Protein AF-A0A6I4U2R4-F1 (afdb_monomer_lite)

Organism: NCBI:txid1926630

Radius of gyration: 16.29 Å; chains: 1; bounding box: 48×24×46 Å

Secondary structure (DSSP, 8-state):
-HHHHHHHHHHHHHHHHHHHHHHHHHHHHHHHHH---TT-HHHHHHHHHHHHHHHHHHHHHHHHHHHHTTS-SS---PPPP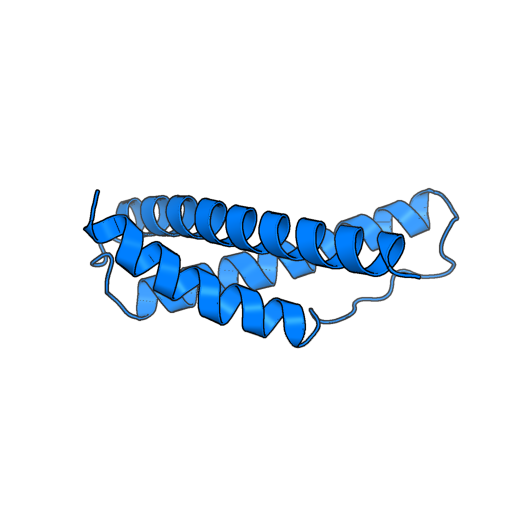HHHHHHHHHHHHHHHHHHHH-

Structure (mmCIF, N/CA/C/O backbone):
data_AF-A0A6I4U2R4-F1
#
_entry.id   AF-A0A6I4U2R4-F1
#
loop_
_atom_site.group_PDB
_atom_site.id
_atom_site.type_symbol
_atom_site.label_atom_id
_atom_site.label_alt_id
_atom_site.label_comp_id
_atom_site.label_asym_id
_atom_site.label_entity_id
_atom_site.label_seq_id
_atom_site.pdbx_PDB_ins_code
_atom_site.Cartn_x
_atom_site.Cartn_y
_atom_site.Cartn_z
_atom_site.occupancy
_atom_site.B_iso_or_equiv
_atom_site.auth_seq_id
_atom_site.auth_comp_id
_atom_site.auth_asym_id
_atom_site.auth_atom_id
_atom_site.pdbx_PDB_model_num
ATOM 1 N N . MET A 1 1 ? 29.806 -3.300 -2.112 1.00 59.22 1 MET A N 1
ATOM 2 C CA . MET A 1 1 ? 28.526 -3.969 -1.770 1.00 59.22 1 MET A CA 1
ATOM 3 C C . MET A 1 1 ? 27.757 -3.253 -0.653 1.00 59.22 1 MET A C 1
ATOM 5 O O . MET A 1 1 ? 26.556 -3.097 -0.811 1.00 59.22 1 MET A O 1
ATOM 9 N N . LEU A 1 2 ? 28.416 -2.727 0.394 1.00 65.94 2 LEU A 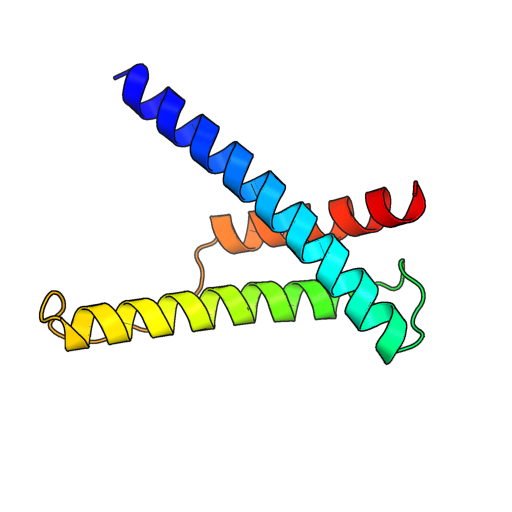N 1
ATOM 10 C CA . LEU A 1 2 ? 27.766 -1.966 1.485 1.00 65.94 2 LEU A CA 1
ATOM 11 C C . LEU A 1 2 ? 26.947 -0.737 1.027 1.00 65.94 2 LEU A C 1
ATOM 13 O O . LEU A 1 2 ? 25.891 -0.458 1.588 1.00 65.94 2 LEU A O 1
ATOM 17 N N . GLY A 1 3 ? 27.391 -0.026 -0.018 1.00 69.19 3 GLY A N 1
ATOM 18 C CA . GLY A 1 3 ? 26.656 1.128 -0.556 1.00 69.19 3 GLY A CA 1
ATOM 19 C C . GLY A 1 3 ? 25.290 0.764 -1.155 1.00 69.19 3 GLY A C 1
ATOM 20 O O . GLY A 1 3 ? 24.311 1.462 -0.916 1.00 69.19 3 GLY A O 1
ATOM 21 N N . MET A 1 4 ? 25.192 -0.371 -1.856 1.00 75.25 4 MET A N 1
ATOM 22 C CA . MET A 1 4 ? 23.942 -0.813 -2.493 1.00 75.25 4 MET A CA 1
ATOM 23 C C . MET A 1 4 ? 22.909 -1.277 -1.455 1.00 75.25 4 MET A C 1
ATOM 25 O O . MET A 1 4 ? 21.721 -0.990 -1.586 1.00 75.25 4 MET A O 1
ATOM 29 N N . SER A 1 5 ? 23.362 -1.939 -0.382 1.00 78.56 5 SER A N 1
ATOM 30 C CA . SER A 1 5 ? 22.496 -2.326 0.740 1.00 78.56 5 SER A CA 1
ATOM 31 C C . SER A 1 5 ? 21.977 -1.118 1.519 1.00 78.56 5 SER A C 1
ATOM 33 O O . SER A 1 5 ? 20.823 -1.120 1.940 1.00 78.56 5 SER A O 1
ATOM 35 N N . LEU A 1 6 ? 22.795 -0.069 1.673 1.00 84.75 6 LEU A N 1
ATOM 36 C CA . LEU A 1 6 ? 22.379 1.157 2.356 1.00 84.75 6 LEU A CA 1
ATOM 37 C C . LEU A 1 6 ? 21.285 1.888 1.564 1.00 84.75 6 LEU A C 1
ATOM 39 O O . LEU A 1 6 ? 20.287 2.315 2.138 1.00 84.75 6 LEU A O 1
ATOM 43 N N . ILE A 1 7 ? 21.438 1.967 0.237 1.00 87.12 7 ILE A N 1
ATOM 44 C CA . ILE A 1 7 ? 20.439 2.563 -0.662 1.00 87.12 7 ILE A CA 1
ATOM 45 C C . ILE A 1 7 ? 19.119 1.788 -0.589 1.00 87.12 7 ILE A C 1
ATOM 47 O O . ILE A 1 7 ? 18.061 2.395 -0.429 1.00 87.12 7 ILE A O 1
ATOM 51 N N . GLY A 1 8 ? 19.176 0.452 -0.641 1.00 83.25 8 GLY A N 1
ATOM 52 C CA . GLY A 1 8 ? 17.989 -0.394 -0.500 1.00 83.25 8 GLY A CA 1
ATOM 53 C C . GLY A 1 8 ? 17.265 -0.185 0.834 1.00 83.25 8 GLY A C 1
ATOM 54 O O . GLY A 1 8 ? 16.040 -0.066 0.860 1.00 83.25 8 GLY A O 1
ATOM 55 N N . ALA A 1 9 ? 18.011 -0.066 1.937 1.00 84.44 9 ALA A N 1
ATOM 56 C CA . ALA A 1 9 ? 17.439 0.196 3.255 1.00 84.44 9 ALA A CA 1
ATOM 57 C C . ALA A 1 9 ? 16.758 1.573 3.333 1.00 84.44 9 ALA A C 1
ATOM 59 O O . ALA A 1 9 ? 15.630 1.675 3.814 1.00 84.44 9 ALA A O 1
ATOM 60 N N . ILE A 1 10 ? 17.404 2.624 2.815 1.00 89.50 10 ILE A N 1
ATOM 61 C CA . ILE A 1 10 ? 16.842 3.982 2.792 1.00 89.50 10 ILE A CA 1
ATOM 62 C C . ILE A 1 10 ? 15.565 4.023 1.949 1.00 89.50 10 ILE A C 1
ATOM 64 O O . ILE A 1 10 ? 14.555 4.557 2.404 1.00 89.50 10 ILE A O 1
ATOM 68 N N . LEU A 1 11 ? 15.576 3.416 0.759 1.00 89.50 11 LEU A N 1
ATOM 69 C CA . LEU A 1 11 ? 14.393 3.324 -0.100 1.00 89.50 11 LEU A CA 1
ATOM 70 C C . LEU A 1 11 ? 13.233 2.623 0.608 1.00 89.50 11 LEU A C 1
ATOM 72 O O . LEU A 1 11 ? 12.098 3.084 0.517 1.00 89.50 11 LEU A O 1
ATOM 76 N N . MET A 1 12 ? 13.512 1.555 1.358 1.00 86.06 12 MET A N 1
ATOM 77 C CA . MET A 1 12 ? 12.479 0.848 2.111 1.00 86.06 12 MET A CA 1
ATOM 78 C C . MET A 1 12 ? 11.907 1.698 3.252 1.00 86.06 12 MET A C 1
ATOM 80 O O . MET A 1 12 ? 10.695 1.720 3.459 1.00 86.06 12 MET A O 1
ATOM 84 N N . ILE A 1 13 ? 12.751 2.445 3.969 1.00 88.50 13 ILE A N 1
ATOM 85 C CA . ILE A 1 13 ? 12.292 3.374 5.012 1.00 88.50 13 ILE A CA 1
ATOM 86 C C . ILE A 1 13 ? 11.394 4.452 4.397 1.00 88.50 13 ILE A C 1
ATOM 88 O O . ILE A 1 13 ? 10.287 4.682 4.883 1.00 88.50 13 ILE A O 1
ATOM 92 N N . VAL A 1 14 ? 11.840 5.076 3.304 1.00 92.06 14 VAL A N 1
ATOM 93 C CA . VAL A 1 14 ? 11.067 6.094 2.580 1.00 92.06 14 VAL A CA 1
ATOM 94 C C . VAL A 1 14 ? 9.732 5.519 2.105 1.00 92.06 14 VAL A C 1
ATOM 96 O O . VAL A 1 14 ? 8.693 6.148 2.302 1.00 92.06 14 VAL A O 1
ATOM 99 N N . TRP A 1 15 ? 9.734 4.302 1.561 1.00 89.81 15 TRP A N 1
ATOM 100 C CA . TRP A 1 15 ? 8.526 3.601 1.131 1.00 89.81 15 TRP A CA 1
ATOM 101 C C . TRP A 1 15 ? 7.516 3.416 2.270 1.00 89.81 15 TRP A C 1
ATOM 103 O O . TRP A 1 15 ? 6.341 3.752 2.118 1.00 89.81 15 TRP A O 1
ATOM 113 N N . ILE A 1 16 ? 7.966 2.952 3.439 1.00 85.88 16 ILE A N 1
ATOM 114 C CA . ILE A 1 16 ? 7.101 2.767 4.613 1.00 85.88 16 ILE A CA 1
ATOM 115 C C . ILE A 1 16 ? 6.520 4.107 5.076 1.00 85.88 16 ILE A C 1
ATOM 117 O O . ILE A 1 16 ? 5.321 4.198 5.340 1.00 85.88 16 ILE A O 1
ATOM 121 N N . VAL A 1 17 ? 7.341 5.159 5.143 1.00 88.31 17 VAL A N 1
ATOM 122 C CA . VAL A 1 17 ? 6.886 6.503 5.537 1.00 88.31 17 VAL A CA 1
ATOM 123 C C . VAL A 1 17 ? 5.814 7.020 4.575 1.00 88.31 17 VAL A C 1
ATOM 125 O O . VAL A 1 17 ? 4.780 7.524 5.020 1.00 88.31 17 VAL A O 1
ATOM 128 N N . ILE A 1 18 ? 6.018 6.842 3.266 1.00 90.12 18 ILE A N 1
ATOM 129 C CA . ILE A 1 18 ? 5.047 7.213 2.231 1.00 90.12 18 ILE A CA 1
ATOM 130 C C . ILE A 1 18 ? 3.741 6.431 2.406 1.00 90.12 18 ILE A C 1
ATOM 132 O O . ILE A 1 18 ? 2.669 7.040 2.406 1.00 90.12 18 ILE A O 1
ATOM 136 N N . LEU A 1 19 ? 3.808 5.111 2.608 1.00 87.56 19 LEU A N 1
ATOM 137 C CA . LEU A 1 19 ? 2.623 4.277 2.816 1.00 87.56 19 LEU A CA 1
ATOM 138 C C . LEU A 1 19 ? 1.832 4.697 4.053 1.00 87.56 19 LEU A C 1
ATOM 140 O O . LEU A 1 19 ? 0.608 4.796 3.987 1.00 87.56 19 LEU A O 1
ATOM 144 N N . VAL A 1 20 ? 2.504 4.972 5.170 1.00 86.38 20 VAL A N 1
ATOM 145 C CA . VAL A 1 20 ? 1.849 5.433 6.403 1.00 86.38 20 VAL A CA 1
ATOM 146 C C . VAL A 1 20 ? 1.182 6.792 6.184 1.00 86.38 20 VAL A C 1
ATOM 148 O O . VAL A 1 20 ? 0.037 6.997 6.596 1.00 86.38 20 VAL A O 1
ATOM 151 N N . TRP A 1 21 ? 1.857 7.716 5.500 1.00 89.25 21 TRP A N 1
ATOM 152 C CA . TRP A 1 21 ? 1.307 9.032 5.187 1.00 89.25 21 TRP A CA 1
ATOM 153 C C . TRP A 1 21 ? 0.075 8.950 4.271 1.00 89.25 21 TRP A C 1
ATOM 155 O O . TRP A 1 21 ? -0.953 9.572 4.560 1.00 89.25 21 TRP A O 1
ATOM 165 N N . LEU A 1 22 ? 0.143 8.136 3.212 1.00 88.75 22 LEU A N 1
ATOM 166 C CA . LEU A 1 22 ? -0.981 7.855 2.312 1.00 88.75 22 LEU A CA 1
ATOM 167 C C . LEU A 1 22 ? -2.141 7.200 3.062 1.00 88.75 22 LEU A C 1
ATOM 169 O O . LEU A 1 22 ? -3.280 7.649 2.940 1.00 88.75 22 LEU A O 1
ATOM 173 N N . SER A 1 23 ? -1.847 6.197 3.892 1.00 85.81 23 SER A N 1
ATOM 174 C CA . SER A 1 23 ? -2.835 5.496 4.716 1.00 85.81 23 SER A CA 1
ATOM 175 C C . SER A 1 23 ? -3.567 6.462 5.644 1.00 85.81 23 SER A C 1
ATOM 177 O O . SER A 1 23 ? -4.790 6.413 5.734 1.00 85.81 23 SER A O 1
ATOM 179 N N . LYS A 1 24 ? -2.852 7.393 6.292 1.00 87.00 24 LYS A N 1
ATOM 180 C CA . LYS A 1 24 ? -3.460 8.409 7.166 1.00 87.00 24 LYS A CA 1
ATOM 181 C C . LYS A 1 24 ? -4.419 9.318 6.392 1.00 87.00 24 LYS A C 1
ATOM 183 O O . LYS A 1 24 ? -5.523 9.586 6.862 1.00 87.00 24 LYS A O 1
ATOM 188 N N . ARG A 1 25 ? -4.024 9.777 5.198 1.00 86.44 25 ARG A N 1
ATOM 189 C CA . ARG A 1 25 ? -4.886 10.608 4.338 1.00 86.44 25 ARG A CA 1
ATOM 190 C C . ARG A 1 25 ? -6.117 9.853 3.850 1.00 86.44 25 ARG A C 1
ATOM 192 O O . ARG A 1 25 ? -7.216 10.400 3.915 1.00 86.44 25 ARG A O 1
ATOM 199 N N . LEU A 1 26 ? -5.943 8.614 3.398 1.00 86.62 26 LEU A N 1
ATOM 200 C CA . LEU A 1 26 ? -7.044 7.769 2.946 1.00 86.62 26 LEU A CA 1
ATOM 201 C C . LEU A 1 26 ? -8.010 7.466 4.086 1.00 86.62 26 LEU A C 1
ATOM 203 O O . LEU A 1 26 ? -9.201 7.689 3.921 1.00 86.62 26 LEU A O 1
ATOM 207 N N . LEU A 1 27 ? -7.521 7.066 5.261 1.00 85.31 27 LEU A N 1
ATOM 208 C CA . LEU A 1 27 ? -8.369 6.827 6.432 1.00 85.31 27 LEU A CA 1
ATOM 209 C C . LEU A 1 27 ? -9.165 8.075 6.823 1.00 85.31 27 LEU A C 1
ATOM 211 O O . LEU A 1 27 ? -10.365 7.973 7.060 1.00 85.31 27 LEU A O 1
ATOM 215 N N . ALA A 1 28 ? -8.542 9.256 6.825 1.00 83.75 28 ALA A N 1
ATOM 216 C CA . ALA A 1 28 ? -9.248 10.507 7.095 1.00 83.75 28 ALA A CA 1
ATOM 217 C C . ALA A 1 28 ? -10.319 10.812 6.033 1.00 83.75 28 ALA A C 1
ATOM 219 O O . ALA A 1 28 ? -11.404 11.285 6.366 1.00 83.75 28 ALA A O 1
ATOM 220 N N . MET A 1 29 ? -10.035 10.544 4.756 1.00 85.56 29 MET A N 1
ATOM 221 C CA . MET A 1 29 ? -10.990 10.740 3.666 1.00 85.56 29 MET A CA 1
ATOM 222 C C . MET A 1 29 ? -12.158 9.751 3.746 1.00 85.56 29 MET A C 1
ATOM 224 O O . MET A 1 29 ? -13.306 10.164 3.597 1.00 85.56 29 MET A O 1
ATOM 228 N N . ILE A 1 30 ? -11.879 8.475 4.022 1.00 85.31 30 ILE A N 1
ATOM 229 C CA . ILE A 1 30 ? -12.890 7.427 4.179 1.00 85.31 30 ILE A CA 1
ATOM 230 C C . ILE A 1 30 ? -13.764 7.744 5.391 1.00 85.31 30 ILE A C 1
ATOM 232 O O . ILE A 1 30 ? -14.974 7.827 5.231 1.00 85.31 30 ILE A O 1
ATOM 236 N N . ALA A 1 31 ? -13.179 8.023 6.560 1.00 83.94 31 ALA A N 1
ATOM 237 C CA . ALA A 1 31 ? -13.928 8.315 7.783 1.00 83.94 31 ALA A CA 1
ATOM 238 C C . ALA A 1 31 ? -14.894 9.501 7.611 1.00 83.94 31 ALA A C 1
ATOM 240 O O . ALA A 1 31 ? -16.032 9.443 8.069 1.00 83.94 31 ALA A O 1
ATOM 241 N N . ARG A 1 32 ? -14.490 10.546 6.871 1.00 84.69 32 ARG A N 1
ATOM 242 C CA . ARG A 1 32 ? -15.375 11.676 6.526 1.00 84.69 32 ARG A CA 1
ATOM 243 C C . ARG A 1 32 ? -16.539 11.283 5.612 1.00 84.69 32 ARG A C 1
ATOM 245 O O . ARG A 1 32 ? -17.573 11.939 5.643 1.00 84.69 32 ARG A O 1
ATOM 252 N N . ARG A 1 33 ? -16.362 10.274 4.755 1.00 85.94 33 ARG A N 1
ATOM 253 C CA . ARG A 1 33 ? -17.355 9.838 3.758 1.00 85.94 33 ARG A CA 1
ATOM 254 C C . ARG A 1 33 ? -18.288 8.753 4.283 1.00 85.94 33 ARG A C 1
ATOM 256 O O . ARG A 1 33 ? -19.449 8.729 3.897 1.00 85.94 33 ARG A O 1
ATOM 263 N N . THR A 1 34 ? -17.787 7.861 5.129 1.00 82.94 34 THR A N 1
ATOM 264 C CA . THR A 1 34 ? -18.533 6.707 5.647 1.00 82.94 34 THR A CA 1
ATOM 265 C C . THR A 1 34 ? -19.128 6.956 7.026 1.00 82.94 34 THR A C 1
ATOM 267 O O . THR A 1 34 ? -20.006 6.208 7.448 1.00 82.94 34 THR A O 1
ATOM 270 N N . ASN A 1 35 ? -18.666 7.996 7.731 1.00 80.56 35 ASN A N 1
ATOM 271 C CA . ASN A 1 35 ? -18.999 8.270 9.130 1.00 80.56 35 ASN 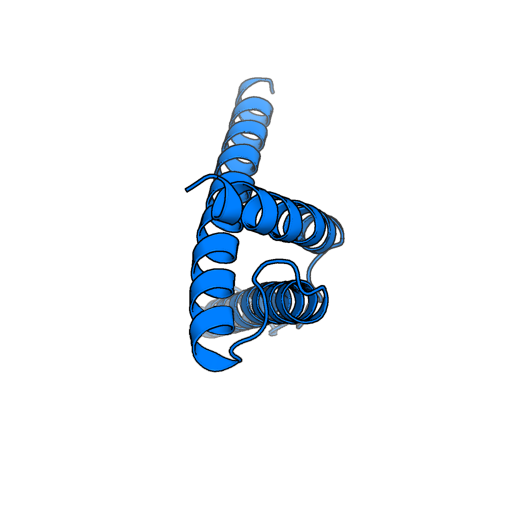A CA 1
ATOM 272 C C . ASN A 1 35 ? -18.664 7.090 10.069 1.00 80.56 35 ASN A C 1
ATOM 274 O O . ASN A 1 35 ? -19.200 6.968 11.169 1.00 80.56 35 ASN A O 1
ATOM 278 N N . TRP A 1 36 ? -17.789 6.185 9.618 1.00 80.81 36 TRP A N 1
ATOM 279 C CA . TRP A 1 36 ? -17.313 5.058 10.409 1.00 80.81 36 TRP A CA 1
ATOM 280 C C . TRP A 1 36 ? -16.240 5.531 11.381 1.00 80.81 36 TRP A C 1
ATOM 282 O O . TRP A 1 36 ? -15.413 6.387 11.050 1.00 80.81 36 TRP A O 1
ATOM 292 N N . ASN A 1 37 ? -16.218 4.929 12.568 1.00 74.12 37 ASN A N 1
ATOM 293 C CA . ASN A 1 37 ? -15.198 5.222 13.563 1.00 74.12 37 ASN A CA 1
ATOM 294 C C . ASN A 1 37 ? -13.799 4.931 12.983 1.00 74.12 37 ASN A C 1
ATOM 296 O O . ASN A 1 37 ? -13.604 3.962 12.246 1.00 74.12 37 ASN A O 1
ATOM 300 N N . ALA A 1 38 ? -12.801 5.754 13.306 1.00 65.69 38 ALA A N 1
ATOM 301 C CA . ALA A 1 38 ? -11.439 5.619 12.777 1.00 65.69 38 ALA A CA 1
ATOM 302 C C . ALA A 1 38 ? -10.783 4.263 13.125 1.00 65.69 38 AL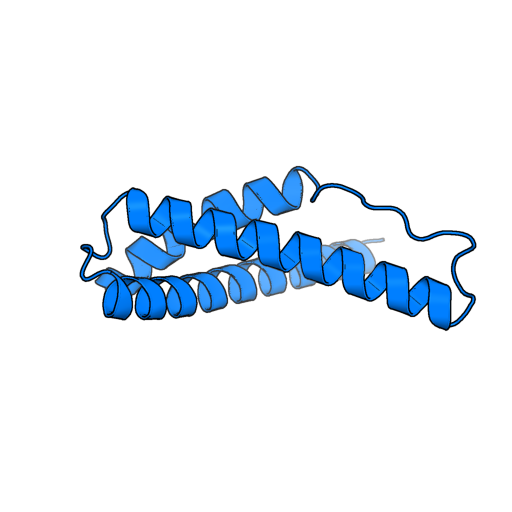A A C 1
ATOM 304 O O . ALA A 1 38 ? -9.833 3.839 12.466 1.00 65.69 38 ALA A O 1
ATOM 305 N N . PHE A 1 39 ? -11.310 3.578 14.144 1.00 72.31 39 PHE A N 1
ATOM 306 C CA . PHE A 1 39 ? -10.870 2.258 14.597 1.00 72.31 39 PHE A CA 1
ATOM 307 C C . PHE A 1 39 ? -11.747 1.100 14.099 1.00 72.31 39 PHE A C 1
ATOM 309 O O . PHE A 1 39 ? -11.542 -0.045 14.490 1.00 72.31 39 PHE A O 1
ATOM 316 N N . ASP A 1 40 ? -12.751 1.382 13.269 1.00 82.88 40 ASP A N 1
ATOM 317 C CA . ASP A 1 40 ? -13.578 0.332 12.694 1.00 82.88 40 ASP A CA 1
ATOM 318 C C . ASP A 1 40 ? -12.739 -0.485 11.701 1.00 82.88 40 ASP A C 1
ATOM 320 O O . ASP A 1 40 ? -12.116 0.064 10.784 1.00 82.88 40 ASP A O 1
ATOM 324 N N . TRP A 1 41 ? -12.735 -1.807 11.863 1.00 84.19 41 TRP A N 1
ATOM 325 C CA . TRP A 1 41 ? -11.989 -2.725 10.999 1.00 84.19 41 TRP A CA 1
ATOM 326 C C . TRP A 1 41 ? -12.386 -2.563 9.526 1.00 84.19 41 TRP A C 1
ATOM 328 O O . TRP A 1 41 ? -11.570 -2.784 8.633 1.00 84.19 41 TRP A O 1
ATOM 338 N N . ARG A 1 42 ? -13.621 -2.113 9.266 1.00 87.38 42 ARG A N 1
ATOM 339 C CA . ARG A 1 42 ? -14.132 -1.827 7.920 1.00 87.38 42 ARG A CA 1
ATOM 340 C C . ARG A 1 42 ? -13.382 -0.679 7.249 1.00 87.38 42 ARG A C 1
ATOM 342 O O . ARG A 1 42 ? -13.057 -0.777 6.069 1.00 87.38 42 ARG A O 1
ATOM 349 N N . ASN A 1 43 ? -13.057 0.382 7.994 1.00 85.19 43 ASN A N 1
ATOM 350 C CA . ASN A 1 43 ? -12.253 1.499 7.484 1.00 85.19 43 ASN A CA 1
ATOM 351 C C . ASN A 1 43 ? -10.838 1.034 7.130 1.00 85.19 43 ASN A C 1
ATOM 353 O O . ASN A 1 43 ? -10.281 1.448 6.113 1.00 85.19 43 ASN A O 1
ATOM 357 N N . TRP A 1 44 ? -10.264 0.157 7.954 1.00 84.94 44 TRP A N 1
ATOM 358 C CA . TRP A 1 44 ? -8.923 -0.378 7.726 1.00 84.94 44 TRP A CA 1
ATOM 359 C C . TRP A 1 44 ? -8.892 -1.297 6.513 1.00 84.94 44 TRP A C 1
ATOM 361 O O . TRP A 1 44 ? -8.016 -1.150 5.665 1.00 84.94 44 TRP A O 1
ATOM 371 N N . LEU A 1 45 ? -9.877 -2.186 6.384 1.00 88.12 45 LEU A N 1
ATOM 372 C CA . LEU A 1 45 ? -9.985 -3.072 5.232 1.00 88.12 45 LEU A CA 1
ATOM 373 C C . LEU A 1 45 ? -10.199 -2.277 3.942 1.00 88.12 45 LEU A C 1
ATOM 375 O O . LEU A 1 45 ? -9.537 -2.544 2.944 1.00 88.12 45 LEU A O 1
ATOM 379 N N . LEU A 1 46 ? -11.060 -1.259 3.961 1.00 89.44 46 LEU A N 1
ATOM 380 C CA . LEU A 1 46 ? -11.301 -0.426 2.786 1.00 89.44 46 LEU A CA 1
ATOM 381 C C . LEU A 1 46 ? -10.055 0.387 2.400 1.00 89.44 46 LEU A C 1
ATOM 383 O O . LEU A 1 46 ? -9.713 0.458 1.223 1.00 89.44 46 LEU A O 1
ATOM 387 N N . CYS A 1 47 ? -9.322 0.929 3.378 1.00 88.06 47 CYS A N 1
ATOM 388 C CA . CYS A 1 47 ? -8.040 1.593 3.133 1.00 88.06 47 CYS A CA 1
ATOM 389 C C . CYS A 1 47 ? -6.998 0.629 2.543 1.00 88.06 47 CYS A C 1
ATOM 391 O O . CYS A 1 47 ? -6.338 0.962 1.560 1.00 88.06 47 CYS A O 1
ATOM 393 N N . PHE A 1 48 ? -6.896 -0.584 3.094 1.00 89.69 48 PHE A N 1
ATOM 394 C CA . PHE A 1 48 ? -6.019 -1.634 2.580 1.00 89.69 48 PHE A CA 1
ATOM 395 C C . PHE A 1 48 ? -6.347 -1.969 1.122 1.00 89.69 48 PHE A C 1
ATOM 397 O O . PHE A 1 48 ? -5.460 -1.936 0.272 1.00 89.69 48 PHE A O 1
ATOM 404 N N . VAL A 1 49 ? -7.621 -2.221 0.809 1.00 90.62 49 VAL A N 1
ATOM 405 C CA . VAL A 1 49 ? -8.068 -2.544 -0.554 1.00 90.62 49 VAL A CA 1
ATOM 406 C C . VAL A 1 49 ? -7.778 -1.395 -1.519 1.00 90.62 49 VAL A C 1
ATOM 408 O O . VAL A 1 49 ? -7.284 -1.643 -2.616 1.00 90.62 49 VAL A O 1
ATOM 411 N N . LEU A 1 50 ? -8.015 -0.142 -1.119 1.00 89.94 50 LEU A N 1
ATOM 412 C CA . LEU A 1 50 ? -7.716 1.022 -1.958 1.00 89.94 50 LEU A CA 1
ATOM 413 C C . LEU A 1 50 ? -6.217 1.192 -2.221 1.00 89.94 50 LEU A C 1
ATOM 415 O O . LEU A 1 50 ? -5.834 1.518 -3.342 1.00 89.94 50 LEU A O 1
ATOM 419 N N . LEU A 1 51 ? -5.363 0.957 -1.222 1.00 89.00 51 LEU A N 1
ATOM 420 C CA . LEU A 1 51 ? -3.911 1.031 -1.395 1.00 89.00 51 LEU A CA 1
ATOM 421 C C . LEU A 1 51 ? -3.392 -0.086 -2.294 1.00 89.00 51 LEU A C 1
ATOM 423 O O . LEU A 1 51 ? -2.647 0.183 -3.232 1.00 89.00 51 LEU A O 1
ATOM 427 N N . VAL A 1 52 ? -3.809 -1.328 -2.044 1.00 89.38 52 VAL A N 1
ATOM 428 C CA . VAL A 1 52 ? -3.416 -2.477 -2.869 1.00 89.38 52 VAL A CA 1
ATOM 429 C C . VAL A 1 52 ? -3.914 -2.305 -4.304 1.00 89.38 52 VAL A C 1
ATOM 431 O O . VAL A 1 52 ? -3.139 -2.479 -5.243 1.00 89.38 52 VAL A O 1
ATOM 434 N N . GLY A 1 53 ? -5.174 -1.899 -4.480 1.00 86.38 53 GLY A N 1
ATOM 435 C CA . GLY A 1 53 ? -5.755 -1.612 -5.790 1.00 86.38 53 GLY A CA 1
ATOM 436 C C . GLY A 1 53 ? -5.048 -0.460 -6.506 1.00 86.38 53 GLY A C 1
ATOM 437 O O . GLY A 1 53 ? -4.762 -0.566 -7.694 1.00 86.38 53 GLY A O 1
ATOM 438 N N . GLY A 1 54 ? -4.695 0.606 -5.783 1.00 86.50 54 GLY A N 1
ATOM 439 C CA . GLY A 1 54 ? -3.941 1.737 -6.323 1.00 86.50 54 GLY A CA 1
ATOM 440 C C . GLY A 1 54 ? -2.531 1.355 -6.779 1.00 86.50 54 GLY A C 1
ATOM 441 O O . GLY A 1 54 ? -2.120 1.749 -7.866 1.00 86.50 54 GLY A O 1
ATOM 442 N N . ILE A 1 55 ? -1.811 0.542 -5.998 1.00 85.94 55 ILE A N 1
ATOM 443 C CA . ILE A 1 55 ? -0.489 0.013 -6.380 1.00 85.94 55 ILE A CA 1
ATOM 444 C C . ILE A 1 55 ? -0.606 -0.873 -7.621 1.00 85.94 55 ILE A C 1
ATOM 446 O O . ILE A 1 55 ? 0.202 -0.765 -8.540 1.00 85.94 55 ILE A O 1
ATOM 450 N N . TRP A 1 56 ? -1.621 -1.734 -7.668 1.00 85.25 56 TRP A N 1
ATOM 451 C CA . TRP A 1 56 ? -1.846 -2.605 -8.815 1.00 85.25 56 TRP A CA 1
ATOM 452 C C . TRP A 1 56 ? -2.167 -1.809 -10.086 1.00 85.25 56 TRP A C 1
ATOM 454 O O . TRP A 1 56 ? -1.585 -2.071 -11.136 1.00 85.25 56 TRP A O 1
ATOM 464 N N . LEU A 1 57 ? -3.012 -0.779 -9.976 1.00 86.19 57 LEU A N 1
ATOM 465 C CA . LEU A 1 57 ? -3.325 0.127 -11.081 1.00 86.19 57 LEU A CA 1
ATOM 466 C C . LEU A 1 57 ? -2.095 0.930 -11.531 1.00 86.19 57 LEU A C 1
ATOM 468 O O . LEU A 1 57 ? -1.889 1.108 -12.727 1.00 86.19 57 LEU A O 1
ATOM 472 N N . ALA A 1 58 ? -1.264 1.392 -10.594 1.00 84.81 58 ALA A N 1
ATOM 473 C CA . ALA A 1 58 ? -0.031 2.111 -10.905 1.00 84.81 58 ALA A CA 1
ATOM 474 C C . ALA A 1 58 ? 0.974 1.216 -11.643 1.00 84.81 58 ALA A C 1
ATOM 476 O O . ALA A 1 58 ? 1.520 1.632 -12.661 1.00 84.81 58 ALA A O 1
ATOM 477 N N . ASN A 1 59 ? 1.162 -0.027 -11.189 1.00 85.69 59 ASN A N 1
ATOM 478 C CA . ASN A 1 59 ? 2.000 -1.005 -11.886 1.00 85.69 59 ASN A CA 1
ATOM 479 C C . ASN A 1 59 ? 1.465 -1.297 -13.291 1.00 85.69 59 ASN A C 1
ATOM 481 O O . ASN A 1 59 ? 2.232 -1.334 -14.246 1.00 85.69 59 ASN A O 1
ATOM 485 N N . PHE A 1 60 ? 0.147 -1.443 -13.433 1.00 83.81 60 PHE A N 1
ATOM 486 C CA . PHE A 1 60 ? -0.480 -1.613 -14.738 1.00 83.81 60 PHE A CA 1
ATOM 487 C C . PHE A 1 60 ? -0.245 -0.404 -15.654 1.00 83.81 60 PHE A C 1
ATOM 489 O O . PHE A 1 60 ? 0.087 -0.576 -16.823 1.00 83.81 60 PHE A O 1
ATOM 496 N N . ALA A 1 61 ? -0.377 0.816 -15.130 1.00 85.19 61 ALA A N 1
ATOM 497 C CA . ALA A 1 61 ? -0.141 2.040 -15.890 1.00 85.19 61 ALA A CA 1
ATOM 498 C C . ALA A 1 61 ? 1.326 2.177 -16.330 1.00 85.19 61 ALA A C 1
ATOM 500 O O . ALA A 1 61 ? 1.580 2.549 -17.474 1.00 85.19 61 ALA A O 1
ATOM 501 N N . LEU A 1 62 ? 2.282 1.840 -15.457 1.00 85.94 62 LEU A N 1
ATOM 502 C CA . LEU A 1 62 ? 3.709 1.815 -15.791 1.00 85.94 62 LEU A CA 1
ATOM 503 C C . LEU A 1 62 ? 4.016 0.776 -16.871 1.00 85.94 62 LEU A C 1
ATOM 505 O O . LEU A 1 62 ? 4.712 1.082 -17.830 1.00 85.94 62 LEU A O 1
ATOM 509 N N . ASP A 1 63 ? 3.428 -0.413 -16.777 1.00 85.62 63 ASP A N 1
ATOM 510 C CA . ASP A 1 63 ? 3.599 -1.456 -17.787 1.00 85.62 63 ASP A CA 1
ATOM 511 C C . ASP A 1 63 ? 3.054 -1.047 -19.164 1.00 85.62 63 ASP A C 1
ATOM 513 O O . ASP A 1 63 ? 3.635 -1.393 -20.196 1.00 85.62 63 ASP A O 1
ATOM 517 N N . TRP A 1 64 ? 1.944 -0.307 -19.194 1.00 85.44 64 TRP A N 1
ATOM 518 C CA . TRP A 1 64 ? 1.416 0.280 -20.427 1.00 85.44 64 TRP A CA 1
ATOM 519 C C . TRP A 1 64 ? 2.298 1.404 -20.966 1.00 85.44 64 TRP A C 1
ATOM 521 O O . TRP A 1 64 ? 2.453 1.518 -22.181 1.00 85.44 64 TRP A O 1
ATOM 531 N N . LEU A 1 65 ? 2.891 2.213 -20.087 1.00 86.94 65 LEU A N 1
ATOM 532 C CA . LEU A 1 65 ? 3.846 3.251 -20.469 1.00 86.94 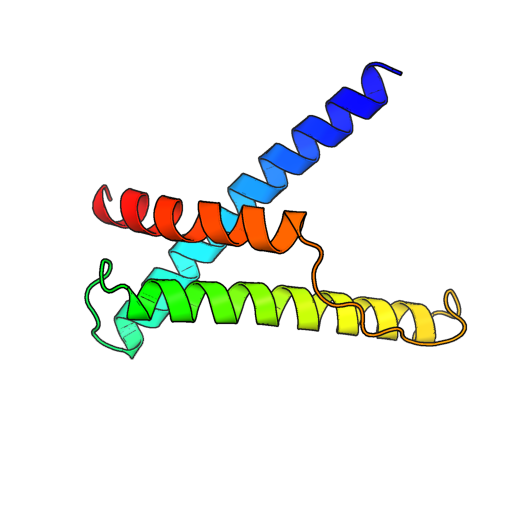65 LEU A CA 1
ATOM 533 C C . LEU A 1 65 ? 5.126 2.641 -21.063 1.00 86.94 65 LEU A C 1
ATOM 535 O O . LEU A 1 65 ? 5.614 3.111 -22.090 1.00 86.94 65 LEU A O 1
ATOM 539 N N . ASP A 1 66 ? 5.632 1.559 -20.477 1.00 86.56 66 ASP A N 1
ATOM 540 C CA . ASP A 1 66 ? 6.778 0.801 -20.990 1.00 86.56 66 ASP A CA 1
ATOM 541 C C . ASP A 1 66 ? 6.475 0.172 -22.356 1.00 86.56 66 ASP A C 1
ATOM 543 O O . ASP A 1 66 ? 7.288 0.209 -23.282 1.00 86.56 66 ASP A O 1
ATOM 547 N N . PHE A 1 67 ? 5.265 -0.363 -22.527 1.00 85.81 67 PHE A N 1
ATOM 548 C CA . PHE A 1 67 ? 4.815 -0.850 -23.828 1.00 85.81 67 PHE A CA 1
ATOM 549 C C . PHE A 1 67 ? 4.743 0.283 -24.867 1.00 85.81 67 PHE A C 1
ATOM 551 O O . PHE A 1 67 ? 5.231 0.128 -25.984 1.00 85.81 67 PHE A O 1
ATOM 558 N N . ALA A 1 68 ? 4.198 1.444 -24.494 1.00 85.44 68 ALA A N 1
ATOM 559 C CA . ALA A 1 68 ? 4.094 2.602 -25.382 1.00 85.44 68 ALA A CA 1
ATOM 560 C C . ALA A 1 68 ? 5.461 3.206 -25.755 1.00 85.44 68 ALA A C 1
ATOM 562 O O . ALA A 1 68 ? 5.625 3.717 -26.860 1.00 85.44 68 ALA A O 1
ATOM 563 N N . THR A 1 69 ? 6.447 3.132 -24.858 1.00 90.31 69 THR A N 1
ATOM 564 C CA . THR A 1 69 ? 7.827 3.595 -25.096 1.00 90.31 69 THR A CA 1
ATOM 565 C C . THR A 1 69 ? 8.707 2.546 -25.783 1.00 90.31 69 THR A C 1
ATOM 567 O O . THR A 1 69 ? 9.866 2.823 -26.090 1.00 90.31 69 THR A O 1
ATOM 570 N N . GLY A 1 70 ? 8.165 1.356 -26.067 1.00 85.38 70 GLY A N 1
ATOM 571 C CA . GLY A 1 70 ? 8.860 0.276 -26.770 1.00 85.38 70 GLY A CA 1
ATOM 572 C C . GLY A 1 70 ? 9.887 -0.478 -25.921 1.00 85.38 70 GLY A C 1
ATOM 573 O O . GLY A 1 70 ? 10.633 -1.296 -26.455 1.00 85.38 70 GLY A O 1
ATOM 574 N N . THR A 1 71 ? 9.936 -0.241 -24.607 1.00 80.19 71 THR A N 1
ATOM 575 C CA . THR A 1 71 ? 10.845 -0.935 -23.678 1.00 80.19 71 THR A CA 1
ATOM 576 C C . THR A 1 71 ? 10.326 -2.320 -23.277 1.00 80.19 71 THR A C 1
ATOM 578 O O . THR A 1 71 ? 11.088 -3.144 -22.765 1.00 80.19 71 THR A O 1
ATOM 581 N N . ARG A 1 72 ? 9.048 -2.622 -23.556 1.00 72.19 72 ARG A N 1
ATOM 582 C CA . ARG A 1 72 ? 8.426 -3.941 -23.361 1.00 72.19 72 ARG A CA 1
ATOM 583 C C . ARG A 1 72 ? 7.700 -4.457 -24.596 1.00 72.19 72 ARG A C 1
ATOM 585 O O . ARG A 1 72 ? 6.990 -3.728 -25.273 1.00 72.19 72 ARG A O 1
ATOM 592 N N . ILE A 1 73 ? 7.784 -5.776 -24.791 1.00 71.88 73 ILE A N 1
ATOM 593 C CA . ILE A 1 73 ? 7.121 -6.504 -25.887 1.00 71.88 73 ILE A CA 1
ATOM 594 C C . ILE A 1 73 ? 5.622 -6.719 -25.598 1.00 71.88 73 ILE A C 1
ATOM 596 O O . ILE A 1 73 ? 4.813 -6.754 -26.523 1.00 71.88 73 ILE A O 1
ATOM 600 N N . ARG A 1 74 ? 5.225 -6.869 -24.322 1.00 73.94 74 ARG A N 1
ATOM 601 C CA . ARG A 1 74 ? 3.819 -7.061 -23.925 1.00 73.94 74 ARG A CA 1
ATOM 602 C C . ARG A 1 74 ? 3.546 -6.563 -22.495 1.00 73.94 74 ARG A C 1
ATOM 604 O O . ARG A 1 74 ? 4.358 -6.842 -21.606 1.00 73.94 74 ARG A O 1
ATOM 611 N N . PRO A 1 75 ? 2.409 -5.890 -22.233 1.00 70.31 75 PRO A N 1
ATOM 612 C CA . PRO A 1 75 ? 1.999 -5.553 -20.870 1.00 70.31 75 PRO A CA 1
ATOM 613 C C . PRO A 1 75 ? 1.718 -6.833 -20.071 1.00 70.31 75 PRO A C 1
ATOM 615 O O . PRO A 1 75 ? 1.032 -7.735 -20.558 1.00 70.31 75 PRO A O 1
ATOM 618 N N . THR A 1 76 ? 2.263 -6.932 -18.854 1.00 72.44 76 THR A N 1
ATOM 619 C CA . THR A 1 76 ? 2.119 -8.121 -18.000 1.00 72.44 76 THR A CA 1
ATOM 620 C C . THR A 1 76 ? 1.460 -7.732 -16.693 1.00 72.44 76 THR A C 1
ATOM 622 O O . THR A 1 76 ? 2.069 -7.122 -15.831 1.00 72.44 76 THR A O 1
ATOM 625 N N . ILE A 1 77 ? 0.211 -8.138 -16.496 1.00 68.69 77 ILE A N 1
ATOM 626 C CA . ILE A 1 77 ? -0.499 -7.828 -15.257 1.00 68.69 77 ILE A CA 1
ATOM 627 C C . ILE A 1 77 ? 0.040 -8.728 -14.140 1.00 68.69 77 ILE A C 1
ATOM 629 O O . ILE A 1 77 ? -0.426 -9.851 -13.956 1.00 68.69 77 ILE A O 1
ATOM 633 N N . ALA A 1 78 ? 1.038 -8.246 -13.402 1.00 72.00 78 ALA A N 1
ATOM 634 C CA . ALA A 1 78 ? 1.555 -8.934 -12.228 1.00 72.00 78 ALA A CA 1
ATOM 635 C C . ALA A 1 78 ? 0.768 -8.510 -10.974 1.00 72.00 78 ALA A C 1
ATOM 637 O O . ALA A 1 78 ? 0.574 -7.310 -10.742 1.00 72.00 78 ALA A O 1
ATOM 638 N N . PRO A 1 79 ? 0.303 -9.457 -10.139 1.00 69.56 79 PRO A N 1
ATOM 639 C CA . PRO A 1 79 ? -0.249 -9.111 -8.837 1.00 69.56 79 PRO A CA 1
ATOM 640 C C . PRO A 1 79 ? 0.829 -8.441 -7.964 1.00 69.56 79 PRO A C 1
ATOM 642 O O . PRO A 1 79 ? 2.020 -8.733 -8.120 1.00 69.56 79 PRO A O 1
ATOM 645 N N . PRO A 1 80 ? 0.444 -7.544 -7.036 1.00 74.94 80 PRO A N 1
ATOM 646 C CA . PRO A 1 80 ? 1.399 -6.925 -6.127 1.00 74.94 80 PRO A CA 1
ATOM 647 C C . PRO A 1 80 ? 2.110 -8.004 -5.303 1.00 74.94 80 PRO A C 1
ATOM 649 O O . PRO A 1 80 ? 1.478 -8.901 -4.745 1.00 74.94 80 PRO A O 1
ATOM 652 N N . GLY A 1 81 ? 3.441 -7.924 -5.244 1.00 80.31 81 GLY A N 1
ATOM 653 C CA . GLY A 1 81 ? 4.264 -8.917 -4.556 1.00 80.31 81 GLY A CA 1
ATOM 654 C C . GLY A 1 81 ? 3.974 -9.003 -3.053 1.00 80.31 81 GLY A C 1
ATOM 655 O O . GLY A 1 81 ? 3.503 -8.047 -2.435 1.00 80.31 81 GLY A O 1
ATOM 656 N N . ALA A 1 82 ? 4.323 -10.137 -2.438 1.00 81.06 82 ALA A N 1
ATOM 657 C CA . ALA A 1 82 ? 4.071 -10.40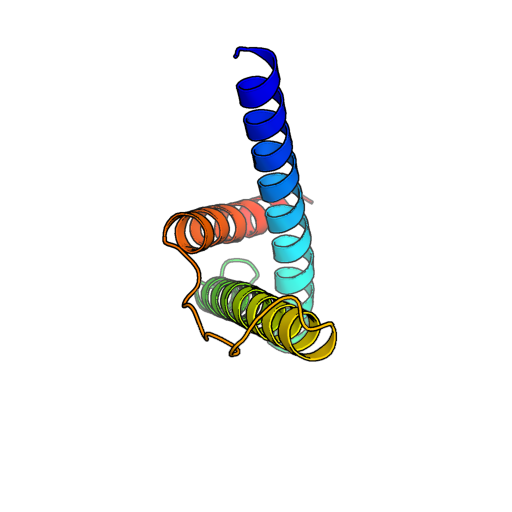2 -1.017 1.00 81.06 82 ALA A CA 1
ATOM 658 C C . ALA A 1 82 ? 4.624 -9.309 -0.081 1.00 81.06 82 ALA A C 1
ATOM 660 O O . ALA A 1 82 ? 3.981 -8.952 0.902 1.00 81.06 82 ALA A O 1
ATOM 661 N N . LEU A 1 83 ? 5.778 -8.722 -0.417 1.00 81.50 83 LEU A N 1
ATOM 662 C CA . LEU A 1 83 ? 6.380 -7.629 0.350 1.00 81.50 83 LEU A CA 1
ATOM 663 C C . LEU A 1 83 ? 5.531 -6.345 0.315 1.00 81.50 83 LEU A C 1
ATOM 665 O O . LEU A 1 83 ? 5.419 -5.641 1.320 1.00 81.50 83 LEU A O 1
ATOM 669 N N . LEU A 1 84 ? 4.887 -6.050 -0.818 1.00 81.81 84 LEU A N 1
ATOM 670 C CA . LEU A 1 84 ? 3.976 -4.909 -0.941 1.00 81.81 84 LEU A CA 1
ATOM 671 C C . LEU A 1 84 ? 2.717 -5.140 -0.105 1.00 81.81 84 LEU A C 1
ATOM 673 O O . LEU A 1 84 ? 2.329 -4.272 0.669 1.00 81.81 84 LEU A O 1
ATOM 677 N N . LEU A 1 85 ? 2.133 -6.335 -0.181 1.00 85.62 85 LEU A N 1
ATOM 678 C CA . LEU A 1 85 ? 0.965 -6.686 0.627 1.00 85.62 85 LEU A CA 1
ATOM 679 C C . LEU A 1 85 ? 1.274 -6.625 2.130 1.00 85.62 85 LEU A C 1
ATOM 681 O O . LEU A 1 85 ? 0.509 -6.033 2.891 1.00 85.62 85 LEU A O 1
ATOM 685 N N . ALA A 1 86 ? 2.419 -7.168 2.550 1.00 83.94 86 ALA A N 1
ATOM 686 C CA . ALA A 1 86 ? 2.861 -7.129 3.941 1.00 83.94 86 ALA A CA 1
ATOM 687 C C . ALA A 1 86 ? 3.125 -5.694 4.427 1.00 83.94 86 ALA A C 1
ATOM 689 O O . ALA A 1 86 ? 2.682 -5.321 5.512 1.00 83.94 86 ALA A O 1
ATOM 690 N N . SER A 1 87 ? 3.793 -4.861 3.620 1.00 85.25 87 SER A N 1
ATOM 691 C CA . SER A 1 87 ? 4.072 -3.464 3.987 1.00 85.25 87 SER A CA 1
ATOM 692 C C . SER A 1 87 ? 2.801 -2.620 4.105 1.00 85.25 87 SER A C 1
ATOM 694 O O . SER A 1 87 ? 2.667 -1.872 5.073 1.00 85.25 87 SER A O 1
ATOM 696 N N . VAL A 1 88 ? 1.825 -2.789 3.206 1.00 86.81 88 VAL A N 1
ATOM 697 C CA . VAL A 1 88 ? 0.507 -2.136 3.321 1.00 86.81 88 VAL A CA 1
ATOM 698 C C . VAL A 1 88 ? -0.250 -2.651 4.551 1.00 86.81 88 VAL A C 1
ATOM 700 O O . VAL A 1 88 ? -0.826 -1.859 5.297 1.00 86.81 88 VAL A O 1
ATOM 703 N N . GLY A 1 89 ? -0.193 -3.961 4.809 1.00 85.75 89 GLY A N 1
ATOM 704 C CA . GLY A 1 89 ? -0.821 -4.595 5.970 1.00 85.75 89 GLY A CA 1
ATOM 705 C C . GLY A 1 89 ? -0.302 -4.077 7.313 1.00 85.75 89 GLY A C 1
ATOM 706 O O . GLY A 1 89 ? -1.063 -4.022 8.273 1.00 85.75 89 GLY A O 1
ATOM 707 N N . ILE A 1 90 ? 0.957 -3.638 7.379 1.00 86.12 90 ILE A N 1
ATOM 708 C CA . ILE A 1 90 ? 1.543 -3.003 8.569 1.00 86.12 90 ILE A CA 1
ATOM 709 C C . ILE A 1 90 ? 1.242 -1.498 8.595 1.00 86.12 90 ILE A C 1
ATOM 711 O O . ILE A 1 90 ? 0.899 -0.949 9.643 1.00 86.12 90 ILE A O 1
ATOM 715 N N . ALA A 1 91 ? 1.342 -0.816 7.451 1.00 85.06 91 ALA A N 1
ATOM 716 C CA . ALA A 1 91 ? 1.190 0.634 7.371 1.00 85.06 91 ALA A CA 1
ATOM 717 C C . ALA A 1 91 ? -0.225 1.114 7.737 1.00 85.06 91 ALA A C 1
ATOM 719 O O . ALA A 1 91 ? -0.361 2.144 8.399 1.00 85.06 91 ALA A O 1
ATOM 720 N N . VAL A 1 92 ? -1.270 0.371 7.352 1.00 85.56 92 VAL A N 1
ATOM 721 C CA . VAL A 1 92 ? -2.668 0.767 7.592 1.00 85.56 92 VAL A CA 1
ATOM 722 C C . VAL A 1 92 ? -3.026 0.784 9.091 1.00 85.56 92 VAL A C 1
ATOM 724 O O . VAL A 1 92 ? -3.469 1.836 9.563 1.00 85.56 92 VAL A O 1
ATOM 727 N N . PRO A 1 93 ? -2.795 -0.287 9.882 1.00 83.88 93 PRO A N 1
ATOM 728 C CA . PRO A 1 93 ? -3.014 -0.255 11.331 1.00 83.88 93 PRO A CA 1
ATOM 729 C C . PRO A 1 93 ? -2.168 0.810 12.033 1.00 83.88 93 PRO A C 1
ATOM 731 O O . PRO A 1 93 ? -2.665 1.541 12.890 1.00 83.88 93 PRO A O 1
ATOM 734 N N . VAL A 1 94 ? -0.896 0.940 11.641 1.00 85.69 94 VAL A N 1
ATOM 735 C CA . VAL A 1 94 ? 0.032 1.929 12.205 1.00 85.69 94 VAL A CA 1
ATOM 736 C C . VAL A 1 94 ? -0.474 3.358 11.970 1.00 85.69 94 VAL A C 1
ATOM 738 O O . VAL A 1 94 ? -0.487 4.172 12.898 1.00 85.69 94 VAL A O 1
ATOM 741 N N . ALA A 1 95 ? -0.967 3.660 10.767 1.00 84.69 95 ALA A N 1
ATOM 742 C CA . ALA A 1 95 ? -1.583 4.945 10.454 1.00 84.69 95 ALA A CA 1
ATOM 743 C C . ALA A 1 95 ? -2.884 5.179 11.238 1.00 84.69 95 ALA A C 1
ATOM 745 O O . ALA A 1 95 ? -3.107 6.293 11.716 1.00 84.69 95 ALA A O 1
ATOM 746 N N . GLY A 1 96 ? -3.711 4.144 11.421 1.00 80.94 96 GLY A N 1
ATOM 747 C CA . GLY A 1 96 ? -4.918 4.206 12.252 1.00 80.94 96 GLY A CA 1
ATOM 748 C C . GLY A 1 96 ? -4.611 4.572 13.708 1.00 80.94 96 GLY A C 1
ATOM 749 O O . GLY A 1 96 ? -5.236 5.473 14.267 1.00 80.94 96 GLY A O 1
ATOM 750 N N . ILE A 1 97 ? -3.587 3.948 14.301 1.00 82.69 97 ILE A N 1
ATOM 751 C CA . ILE A 1 97 ? -3.132 4.249 15.669 1.00 82.69 97 ILE A CA 1
ATOM 752 C C . ILE A 1 97 ? -2.574 5.676 15.763 1.00 82.69 97 ILE A C 1
ATOM 754 O O . ILE A 1 97 ? -2.915 6.412 16.691 1.00 82.69 97 ILE A O 1
ATOM 758 N N . MET A 1 98 ? -1.744 6.101 14.804 1.00 79.75 98 MET A N 1
ATOM 759 C CA . MET A 1 98 ? -1.198 7.464 14.788 1.00 79.75 98 MET A CA 1
ATOM 760 C C . MET A 1 98 ? -2.269 8.533 14.591 1.00 79.75 98 MET A C 1
ATOM 762 O O . MET A 1 98 ? -2.167 9.610 15.171 1.00 79.75 98 MET A O 1
ATOM 766 N N . SER A 1 99 ? -3.307 8.255 13.803 1.00 72.12 99 SER A N 1
ATOM 767 C CA . SER A 1 99 ? -4.395 9.207 13.580 1.00 72.12 99 SER A CA 1
ATOM 768 C C . SER A 1 99 ? -5.262 9.450 14.817 1.00 72.12 99 SER A C 1
ATOM 770 O O . SER A 1 99 ? -6.016 10.411 14.812 1.00 72.12 99 SER A O 1
ATOM 772 N N . ARG A 1 100 ? -5.173 8.604 15.852 1.00 70.00 100 ARG A N 1
ATOM 773 C CA . ARG A 1 100 ? -5.852 8.803 17.144 1.00 70.00 100 ARG A CA 1
ATOM 774 C C . ARG A 1 100 ? -5.055 9.689 18.107 1.00 70.00 100 ARG A C 1
ATOM 776 O O . ARG A 1 100 ? -5.622 10.233 19.047 1.00 70.00 100 ARG A O 1
ATOM 783 N N . ARG A 1 101 ? -3.732 9.756 17.933 1.00 62.78 101 ARG A N 1
ATOM 784 C CA . ARG A 1 101 ? -2.826 10.522 18.807 1.00 62.78 101 ARG A CA 1
ATOM 785 C C . ARG A 1 101 ? -2.748 12.008 18.444 1.00 62.78 101 ARG A C 1
ATOM 787 O O . ARG A 1 101 ? -2.260 12.779 19.263 1.00 62.78 101 ARG A O 1
ATOM 794 N N . ASN A 1 102 ? -3.201 12.372 17.245 1.00 51.72 102 ASN A N 1
ATOM 795 C CA . ASN A 1 102 ? -3.346 13.749 16.767 1.00 51.72 102 ASN A CA 1
ATOM 796 C C . ASN A 1 102 ? -4.804 14.184 16.848 1.00 51.72 102 ASN A C 1
ATOM 798 O O . ASN A 1 102 ? -5.013 15.399 17.028 1.00 51.72 102 ASN A O 1
#

pLDDT: mean 82.46, std 7.43, range [51.72, 92.06]

Sequence (102 aa):
MLGMSLIGAILMIVWIVILVWLSKRLLAMIARRTNWNAFDWRNWLLCFVLLVGGIWLANFALDWLDFATGTRIRPTIAPPGALLLASVGIAVPVAGIMSRRN

Foldseek 3Di:
DVVVVVVVVVVVVVVLVVLLVQLLVQLVVCCVVVVDDLPPVVSLVVSLCCQQVVVQVVLQVVLVVCVVVVVDPDRDRDRDDPVSSVSNVVSNVVSSVVNVVD